Protein AF-A0A510DYM5-F1 (afdb_monomer_lite)

pLDDT: mean 86.98, std 10.26, range [44.62, 97.62]

Sequence (154 aa):
MEEFTKISIDLALSSKIKNYDKLISEGESKMKSCVFYDNDSCIKFKPNSKILAIWKNDTKISPHAMFCYLCPFYAFRDDGDRVSLTMYDLYLFYMELRARIEKETIKLEERLNDVTFSSSVFIRKRYNELLDILNDAQDKIDIIKTILSITKGM

Secondary structure (DSSP, 8-state):
-HHHHHHHHHHHHHTTSTTHHHHHHHHHHHHHH-TTB-SS-BSSB-TT-BS-GGG--SSS----HHHHHH-TTTTS---SPPBP-BHHHHHHHHHHHHHHHHHHHHHHHHHHHSTTTTT-HHHHHHHHHHHHHHHHHHHHHHHHHHHHHHHH--

Foldseek 3Di:
DLVVLLVVVLVLQVVPAPPSVVQLVVLVVLLVQAPQHPVAAGNQAAQPAAEPPSQHDNGGGNHHSNNSSLDPCSPPDCPVHHDRYHLVNSLVVLVVVLVVLVVVLVVLVVQCVPPVCVPPPVSVVVSVVSVVSNVSSVSSNVSSVSVVVVVVVD

Structure (mmCIF, N/CA/C/O backbone):
data_AF-A0A510DYM5-F1
#
_entry.id   AF-A0A510DYM5-F1
#
loop_
_atom_site.group_PDB
_atom_site.id
_atom_site.type_symbol
_atom_site.label_atom_id
_atom_site.label_alt_id
_atom_site.label_comp_id
_atom_site.label_asym_id
_atom_site.label_entity_id
_atom_site.label_seq_id
_atom_site.pdbx_PDB_ins_code
_atom_site.Cartn_x
_atom_site.Cartn_y
_atom_site.Cartn_z
_atom_site.occupancy
_atom_site.B_iso_or_equiv
_atom_site.auth_seq_id
_atom_site.auth_comp_id
_atom_site.auth_asym_id
_atom_site.auth_atom_id
_atom_site.pdbx_PDB_model_num
ATOM 1 N N . MET A 1 1 ? -14.609 3.627 25.489 1.00 51.88 1 MET A N 1
ATOM 2 C CA . MET A 1 1 ? -13.731 2.448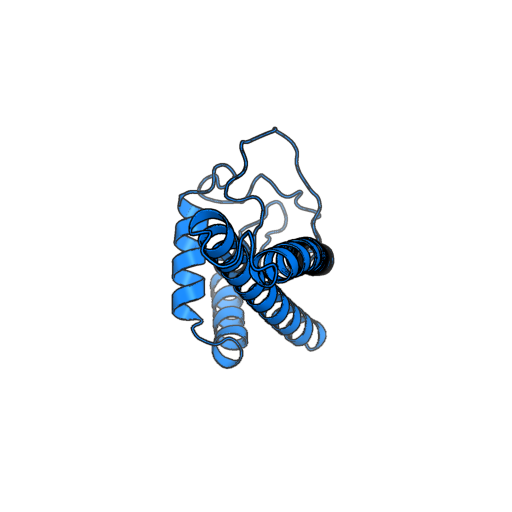 25.303 1.00 51.88 1 MET A CA 1
ATOM 3 C C . MET A 1 1 ? -13.011 2.537 23.961 1.00 51.88 1 MET A C 1
ATOM 5 O O . MET A 1 1 ? -11.792 2.487 23.965 1.00 51.88 1 MET A O 1
ATOM 9 N N . GLU A 1 2 ? -13.730 2.797 22.860 1.00 58.44 2 GLU A N 1
ATOM 10 C CA . GLU A 1 2 ? -13.155 2.991 21.512 1.00 58.44 2 GLU A CA 1
ATOM 11 C C . GLU A 1 2 ? -12.042 4.054 21.445 1.00 58.44 2 GLU A C 1
ATOM 13 O O . GLU A 1 2 ? -11.001 3.808 20.845 1.00 58.44 2 GLU A O 1
ATOM 18 N N . GLU A 1 3 ? -12.202 5.195 22.124 1.00 64.81 3 GLU A N 1
ATOM 19 C CA . GLU A 1 3 ? -11.195 6.270 22.137 1.00 64.81 3 GLU A CA 1
ATOM 20 C C . GLU A 1 3 ? -9.889 5.864 22.844 1.00 64.81 3 GLU A C 1
ATOM 22 O O . GLU A 1 3 ? -8.799 6.089 22.327 1.00 64.81 3 GLU A O 1
ATOM 27 N N . PHE A 1 4 ? -9.985 5.172 23.984 1.00 64.94 4 PHE A N 1
ATOM 28 C CA . PHE A 1 4 ? -8.818 4.655 24.707 1.00 64.94 4 PHE A CA 1
ATOM 29 C C . PHE A 1 4 ? -8.083 3.574 23.902 1.00 64.94 4 PHE A C 1
ATOM 31 O O . PHE A 1 4 ? -6.851 3.547 23.844 1.00 64.94 4 PHE A O 1
ATOM 38 N N . THR A 1 5 ? -8.841 2.696 23.243 1.00 64.94 5 THR A N 1
ATOM 39 C CA . THR A 1 5 ? -8.295 1.670 22.355 1.00 64.94 5 THR A CA 1
ATOM 40 C C . THR A 1 5 ? -7.564 2.304 21.173 1.00 64.94 5 THR A C 1
ATOM 42 O O . THR A 1 5 ? -6.425 1.921 20.914 1.00 64.94 5 THR A O 1
ATOM 45 N N . LYS A 1 6 ? -8.157 3.320 20.527 1.00 69.69 6 LYS A N 1
ATOM 46 C CA . LYS A 1 6 ? -7.530 4.104 19.450 1.00 69.69 6 LYS A CA 1
ATOM 47 C C . LYS A 1 6 ? -6.198 4.720 19.890 1.00 69.69 6 LYS A C 1
ATOM 49 O O . LYS A 1 6 ? -5.173 4.457 19.269 1.00 69.69 6 LYS A O 1
ATOM 54 N N . ILE A 1 7 ? -6.192 5.422 21.023 1.00 75.69 7 ILE A N 1
ATOM 55 C CA . ILE A 1 7 ? -4.984 6.040 21.597 1.00 75.69 7 ILE A CA 1
ATOM 56 C C . ILE A 1 7 ? -3.887 5.000 21.869 1.00 75.69 7 ILE A C 1
ATOM 58 O O . ILE A 1 7 ? -2.716 5.233 21.576 1.00 75.69 7 ILE A O 1
ATOM 62 N N . SER A 1 8 ? -4.248 3.831 22.401 1.00 72.88 8 SER A N 1
ATOM 63 C CA . SER A 1 8 ? -3.280 2.767 22.708 1.00 72.88 8 SER A CA 1
ATOM 64 C C . SER A 1 8 ? -2.573 2.244 21.451 1.00 72.88 8 SER A C 1
ATOM 66 O O . SER A 1 8 ? -1.388 1.916 21.486 1.00 72.88 8 SER A O 1
ATOM 68 N N . ILE A 1 9 ? -3.285 2.197 20.324 1.00 73.31 9 ILE A N 1
ATOM 69 C CA . ILE A 1 9 ? -2.741 1.782 19.025 1.00 73.31 9 ILE A CA 1
ATOM 70 C C . ILE A 1 9 ? -1.844 2.862 18.462 1.00 73.31 9 ILE A C 1
ATOM 72 O O . ILE A 1 9 ? -0.743 2.552 18.018 1.00 73.31 9 ILE A O 1
ATOM 76 N N . ASP A 1 10 ? -2.298 4.112 18.509 1.00 82.00 10 ASP A N 1
ATOM 77 C CA . ASP A 1 10 ? -1.505 5.247 18.060 1.00 82.00 10 ASP A CA 1
ATOM 78 C C . ASP A 1 10 ? -0.170 5.298 18.808 1.00 82.00 10 ASP A C 1
ATOM 80 O O . ASP A 1 10 ? 0.878 5.439 18.184 1.00 82.00 10 ASP A O 1
ATOM 84 N N . LEU A 1 11 ? -0.164 5.052 20.119 1.00 82.69 11 LEU A N 1
ATOM 85 C CA . LEU A 1 11 ? 1.062 4.936 20.917 1.00 82.69 11 LEU A CA 1
ATOM 86 C C . LEU A 1 11 ? 1.932 3.733 20.505 1.00 82.69 11 LEU A C 1
ATOM 88 O O . LEU A 1 11 ? 3.149 3.861 20.327 1.00 82.69 11 LEU A O 1
ATOM 92 N N . ALA A 1 12 ? 1.326 2.557 20.326 1.00 83.31 12 ALA A N 1
ATOM 93 C CA . ALA A 1 12 ? 2.053 1.344 19.954 1.00 83.31 12 ALA A CA 1
ATOM 94 C C . ALA A 1 12 ? 2.662 1.419 18.542 1.00 83.31 12 ALA A C 1
ATOM 96 O O . ALA A 1 12 ? 3.745 0.879 18.308 1.00 83.31 12 ALA A O 1
ATOM 97 N N . LEU A 1 13 ? 1.978 2.078 17.605 1.00 85.62 13 LEU A N 1
ATOM 98 C CA . LEU A 1 13 ? 2.409 2.226 16.218 1.00 85.62 13 LEU A CA 1
ATOM 99 C C . LEU A 1 13 ? 3.362 3.408 16.020 1.00 85.62 13 LEU A C 1
ATOM 101 O O . LEU A 1 13 ? 4.383 3.236 15.356 1.00 85.62 13 LEU A O 1
ATOM 105 N N . SER A 1 14 ? 3.080 4.575 16.608 1.00 88.06 14 SER A N 1
ATOM 106 C CA . SER A 1 14 ? 3.907 5.787 16.446 1.00 88.06 14 SER A CA 1
ATOM 107 C C . SER A 1 14 ? 5.349 5.592 16.907 1.00 88.06 14 SER A C 1
ATOM 109 O O . SER A 1 14 ? 6.274 6.121 16.298 1.00 88.06 14 SER A O 1
ATOM 111 N N . SER A 1 15 ? 5.562 4.762 17.930 1.00 87.50 15 SER A N 1
ATOM 112 C CA . SER A 1 15 ? 6.900 4.424 18.427 1.00 87.50 15 SER A CA 1
ATOM 113 C C . SER A 1 15 ? 7.707 3.505 17.499 1.00 87.50 15 SER A C 1
ATOM 115 O O . SER A 1 15 ? 8.923 3.402 17.658 1.00 87.50 15 SER A O 1
ATOM 117 N N . LYS A 1 16 ? 7.064 2.831 16.535 1.00 88.56 16 LYS A N 1
ATOM 118 C CA . LYS A 1 16 ? 7.704 1.830 15.658 1.00 88.56 16 LYS A CA 1
ATOM 119 C C . LYS A 1 16 ? 7.665 2.181 14.174 1.00 88.56 16 LYS A C 1
ATOM 121 O O . LYS A 1 16 ? 8.453 1.634 13.406 1.00 88.56 16 LYS A O 1
ATOM 126 N N . ILE A 1 17 ? 6.768 3.072 13.761 1.00 90.00 17 ILE A N 1
ATOM 127 C CA . ILE A 1 17 ? 6.576 3.460 12.364 1.00 90.00 17 ILE A CA 1
ATOM 128 C C . ILE A 1 17 ? 7.154 4.857 12.140 1.00 90.00 17 ILE A C 1
ATOM 130 O O . ILE A 1 17 ? 6.745 5.833 12.765 1.00 90.00 17 ILE A O 1
ATOM 134 N N . LYS A 1 18 ? 8.096 4.963 11.200 1.00 90.12 18 LYS A N 1
ATOM 135 C CA . LYS A 1 18 ? 8.669 6.253 10.798 1.00 90.12 18 LYS A CA 1
ATOM 136 C C . LYS A 1 18 ? 7.611 7.125 10.124 1.00 90.12 18 LYS A C 1
ATOM 138 O O . LYS A 1 18 ? 6.789 6.626 9.364 1.00 90.12 18 LYS A O 1
ATOM 143 N N . ASN A 1 19 ? 7.690 8.437 10.353 1.00 92.06 19 ASN A N 1
ATOM 144 C CA . ASN A 1 19 ? 6.778 9.432 9.779 1.00 92.06 19 ASN A CA 1
ATOM 145 C C . ASN A 1 19 ? 5.292 9.167 10.091 1.00 92.06 19 ASN A C 1
ATOM 147 O O . ASN A 1 19 ? 4.436 9.518 9.283 1.00 92.06 19 ASN A O 1
ATOM 151 N N . TYR A 1 20 ? 4.986 8.559 11.244 1.00 92.69 20 TYR A N 1
ATOM 152 C CA . TYR A 1 20 ? 3.636 8.126 11.622 1.00 92.69 20 TYR A CA 1
ATOM 153 C C . TYR A 1 20 ? 2.551 9.180 11.366 1.00 92.69 20 TYR A C 1
ATOM 155 O O . TYR A 1 20 ? 1.583 8.896 10.665 1.00 92.69 20 TYR A O 1
ATOM 163 N N . ASP A 1 21 ? 2.752 10.410 11.843 1.00 93.12 21 ASP A N 1
ATOM 164 C CA . ASP A 1 21 ? 1.764 11.490 11.725 1.00 93.12 21 ASP A CA 1
ATOM 165 C C . ASP A 1 21 ? 1.431 11.827 10.267 1.00 93.12 21 ASP A C 1
ATOM 167 O O . ASP A 1 21 ? 0.274 12.071 9.919 1.00 93.12 21 ASP A O 1
ATOM 171 N N . LYS A 1 22 ? 2.435 11.771 9.382 1.00 95.19 22 LYS A N 1
ATOM 172 C CA . LYS A 1 22 ? 2.237 11.962 7.942 1.00 95.19 22 LYS A CA 1
ATOM 173 C C . LYS A 1 22 ? 1.362 10.846 7.367 1.00 95.19 22 LYS A C 1
ATOM 175 O O . LYS A 1 22 ? 0.415 11.129 6.641 1.00 95.19 22 LYS A O 1
ATOM 180 N N . LEU A 1 23 ? 1.641 9.591 7.725 1.00 95.12 23 LEU A N 1
ATOM 181 C CA . LEU A 1 23 ? 0.879 8.430 7.250 1.00 95.12 23 LEU A CA 1
ATOM 182 C C . LEU A 1 23 ? -0.570 8.460 7.750 1.00 95.12 23 LEU A C 1
ATOM 184 O O . LEU A 1 23 ? -1.487 8.112 7.007 1.00 95.12 23 LEU A O 1
ATOM 188 N N . ILE A 1 24 ? -0.784 8.906 8.990 1.00 94.62 24 ILE A N 1
ATOM 189 C CA . ILE A 1 24 ? -2.122 9.117 9.546 1.00 94.62 24 ILE A CA 1
ATOM 190 C C . ILE A 1 24 ? -2.856 10.216 8.785 1.00 94.62 24 ILE A C 1
ATOM 192 O O . ILE A 1 24 ? -3.975 9.978 8.338 1.00 94.62 24 ILE A O 1
ATOM 196 N N . SER A 1 25 ? -2.222 11.365 8.546 1.00 95.56 25 SER A N 1
ATOM 197 C CA . SER A 1 25 ? -2.828 12.458 7.776 1.00 95.56 25 SER A CA 1
ATOM 198 C C . SER A 1 25 ? -3.228 12.023 6.358 1.00 95.56 25 SER A C 1
ATOM 200 O O . SER A 1 25 ? -4.342 12.297 5.899 1.00 95.56 25 SER A O 1
ATOM 202 N N . GLU A 1 26 ? -2.368 11.264 5.677 1.00 94.88 26 GLU A N 1
ATOM 203 C CA . GLU A 1 26 ? -2.679 10.680 4.369 1.00 94.88 26 GLU A CA 1
ATOM 204 C C . GLU A 1 26 ? -3.824 9.661 4.447 1.00 94.88 26 GLU A C 1
ATOM 206 O O . GLU A 1 26 ? -4.712 9.647 3.592 1.00 94.88 26 GLU A O 1
ATOM 211 N N . GLY A 1 27 ? -3.834 8.822 5.482 1.00 94.62 27 GLY A N 1
ATOM 212 C CA . GLY A 1 27 ? -4.898 7.859 5.746 1.00 94.62 27 GLY A CA 1
ATOM 213 C C . GLY A 1 27 ? -6.257 8.515 5.988 1.00 94.62 27 GLY A C 1
ATOM 214 O O . GLY A 1 27 ? -7.262 8.066 5.438 1.00 94.62 27 GLY A O 1
ATOM 215 N N . GLU A 1 28 ? -6.298 9.608 6.747 1.00 93.62 28 GLU A N 1
ATOM 216 C CA . GLU A 1 28 ? -7.507 10.408 6.961 1.00 93.62 28 GLU A CA 1
ATOM 217 C C . GLU A 1 28 ? -7.993 11.065 5.669 1.00 93.62 28 GLU A C 1
ATOM 219 O O . GLU A 1 28 ? -9.193 11.066 5.388 1.00 93.62 28 GLU A O 1
ATOM 224 N N . SER A 1 29 ? -7.075 11.601 4.861 1.00 94.19 29 SER A N 1
ATOM 225 C CA . SER A 1 29 ? -7.401 12.167 3.550 1.00 94.19 29 SER A CA 1
ATOM 226 C C . SER A 1 29 ? -8.010 11.111 2.619 1.00 94.19 29 SER A C 1
ATOM 228 O O . SER A 1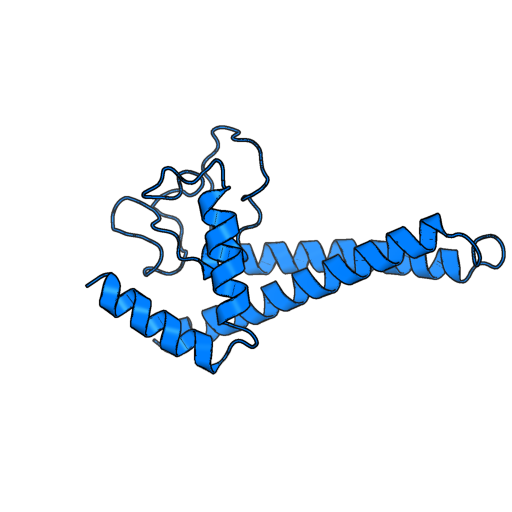 29 ? -9.061 11.338 2.009 1.00 94.19 29 SER A O 1
ATOM 230 N N . LYS A 1 30 ? -7.416 9.910 2.580 1.00 93.75 30 LYS A N 1
ATOM 231 C CA . LYS A 1 30 ? -7.956 8.759 1.841 1.00 93.75 30 LYS A CA 1
ATOM 232 C C . LYS A 1 30 ? -9.324 8.339 2.355 1.00 93.75 30 LYS A C 1
ATOM 234 O O . LYS A 1 30 ? -10.211 8.091 1.553 1.00 93.75 30 LYS A O 1
ATOM 239 N N . MET A 1 31 ? -9.519 8.290 3.670 1.00 92.12 31 MET A N 1
ATOM 240 C CA . MET A 1 31 ? -10.806 7.934 4.269 1.00 92.12 31 MET A CA 1
ATOM 241 C C . MET A 1 31 ? -11.909 8.907 3.845 1.00 92.12 31 MET A C 1
ATOM 243 O O . MET A 1 31 ? -12.950 8.473 3.365 1.00 92.12 31 MET A O 1
ATOM 247 N N . LYS A 1 32 ? -11.652 10.218 3.945 1.00 91.06 32 LYS A N 1
ATOM 248 C CA . LYS A 1 32 ? -12.610 11.278 3.583 1.00 91.06 32 LYS A CA 1
ATOM 249 C C . LYS A 1 32 ? -12.970 11.301 2.095 1.00 91.06 32 LYS A C 1
ATOM 251 O O . LYS A 1 32 ? -14.032 11.797 1.742 1.00 91.06 32 LYS A O 1
ATOM 256 N N . SER A 1 33 ? -12.085 10.807 1.231 1.00 90.56 33 SER A N 1
ATOM 257 C CA . SER A 1 33 ? -12.296 10.753 -0.223 1.00 90.56 33 SER A CA 1
ATOM 258 C C . SER A 1 33 ? -12.732 9.374 -0.734 1.00 90.56 33 SER A C 1
ATOM 260 O O . SER A 1 33 ? -13.021 9.226 -1.921 1.00 90.56 33 SER A O 1
ATOM 262 N N . CYS A 1 34 ? -12.789 8.365 0.137 1.00 91.06 34 CYS A N 1
ATOM 263 C CA . CYS A 1 34 ? -13.124 6.997 -0.230 1.00 91.06 34 CYS A CA 1
ATOM 264 C C . CYS A 1 34 ? -14.628 6.852 -0.475 1.00 91.06 34 CYS A C 1
ATOM 266 O O . CYS A 1 34 ? -15.437 7.108 0.414 1.00 91.06 34 CYS A O 1
ATOM 268 N N . VAL A 1 35 ? -15.001 6.335 -1.647 1.00 90.56 35 VAL A N 1
ATOM 269 C CA . VAL A 1 35 ? -16.408 6.071 -2.006 1.00 90.56 35 VAL A CA 1
ATOM 270 C C . VAL A 1 35 ? -17.077 5.026 -1.107 1.00 90.56 35 VAL A C 1
ATOM 272 O O . VAL A 1 35 ? -18.296 4.987 -1.004 1.00 90.56 35 VAL A O 1
ATOM 275 N N . PHE A 1 36 ? -16.281 4.191 -0.437 1.00 91.25 36 PHE A N 1
ATOM 276 C CA . PHE A 1 36 ? -16.758 3.149 0.469 1.00 91.25 36 PHE A CA 1
ATOM 277 C C . PHE A 1 36 ? -16.852 3.601 1.931 1.00 91.25 36 PHE A C 1
ATOM 279 O O . PHE A 1 36 ? -17.061 2.754 2.803 1.00 91.25 36 PHE A O 1
ATOM 286 N N . TYR A 1 37 ? -16.617 4.879 2.229 1.00 91.00 37 TYR A N 1
ATOM 287 C CA . TYR A 1 37 ? -16.735 5.422 3.578 1.00 91.00 37 TYR A CA 1
ATOM 288 C C . TYR A 1 37 ? -18.015 6.254 3.695 1.00 91.00 37 TYR A C 1
ATOM 290 O O . TYR A 1 37 ? -18.168 7.261 3.008 1.00 91.00 37 TYR A O 1
ATOM 298 N N . ASP A 1 38 ? -18.936 5.844 4.568 1.00 88.50 38 ASP A N 1
ATOM 299 C CA . ASP A 1 38 ? -20.262 6.468 4.720 1.00 88.50 38 ASP A CA 1
ATOM 300 C C . ASP A 1 38 ? -20.327 7.523 5.843 1.00 88.50 38 ASP A C 1
ATOM 302 O O . ASP A 1 38 ? -21.401 7.846 6.345 1.00 88.50 38 ASP A O 1
ATOM 306 N N . ASN A 1 39 ? -19.174 8.094 6.210 1.00 85.38 39 ASN A N 1
ATOM 307 C CA . ASN A 1 39 ? -18.947 8.982 7.362 1.00 85.38 39 ASN A CA 1
ATOM 308 C C . ASN A 1 39 ? -18.998 8.321 8.747 1.00 85.38 39 ASN A C 1
ATOM 310 O O . ASN A 1 39 ? -18.691 8.998 9.728 1.00 85.38 39 ASN A O 1
ATOM 314 N N . ASP A 1 40 ? -19.302 7.028 8.832 1.00 86.06 40 ASP A N 1
ATOM 315 C CA . ASP A 1 40 ? -19.300 6.258 10.084 1.00 86.06 40 ASP A CA 1
ATOM 316 C C . ASP A 1 40 ? -18.432 4.994 9.961 1.00 86.06 40 ASP A C 1
ATOM 318 O O . ASP A 1 40 ? -17.658 4.638 10.851 1.00 86.06 40 ASP A O 1
ATOM 322 N N . SER A 1 41 ? -18.521 4.311 8.824 1.00 89.06 41 SER A N 1
ATOM 323 C CA . SER A 1 41 ? -17.978 2.978 8.622 1.00 89.06 41 SER A CA 1
ATOM 324 C C . SER A 1 41 ? -17.501 2.735 7.191 1.00 89.06 41 SER A C 1
ATOM 326 O O . SER A 1 41 ? -17.818 3.467 6.253 1.00 89.06 41 SER A O 1
ATOM 328 N N . CYS A 1 42 ? -16.704 1.680 7.011 1.00 89.50 42 CYS A N 1
ATOM 329 C CA . CYS A 1 42 ? -16.324 1.201 5.688 1.00 89.50 42 CYS A CA 1
ATOM 330 C C . CYS A 1 42 ? -17.277 0.099 5.211 1.00 89.50 42 CYS A C 1
ATOM 332 O O . CYS A 1 42 ? -17.323 -0.983 5.800 1.00 89.50 42 CYS A O 1
ATOM 334 N N . ILE A 1 43 ? -17.972 0.338 4.096 1.00 90.31 43 ILE A N 1
ATOM 335 C CA . ILE A 1 43 ? -18.946 -0.608 3.525 1.00 90.31 43 ILE A CA 1
ATOM 336 C C . ILE A 1 43 ? -18.317 -1.656 2.594 1.00 90.31 43 ILE A C 1
ATOM 338 O O . ILE A 1 43 ? -18.970 -2.648 2.267 1.00 90.31 43 ILE A O 1
ATOM 342 N N . LYS A 1 44 ? -17.049 -1.473 2.185 1.00 90.69 44 LYS A N 1
ATOM 343 C CA . LYS A 1 44 ? -16.341 -2.406 1.285 1.00 90.69 44 LYS A CA 1
ATOM 344 C C . LYS A 1 44 ? -16.063 -3.753 1.943 1.00 90.69 44 LYS A C 1
ATOM 346 O O . LYS A 1 44 ? -16.011 -4.779 1.269 1.00 90.69 44 LYS A O 1
ATOM 351 N N . PHE A 1 45 ? -15.871 -3.764 3.257 1.00 88.12 45 PHE A N 1
ATOM 352 C CA . PHE A 1 45 ? -15.467 -4.954 3.994 1.00 88.12 45 PHE A CA 1
ATOM 353 C C . PHE A 1 45 ? -16.654 -5.595 4.709 1.00 88.12 45 PHE A C 1
ATOM 355 O O . PHE A 1 45 ? -17.486 -4.921 5.315 1.00 88.12 45 PHE A O 1
ATOM 362 N N . LYS A 1 46 ? -16.726 -6.927 4.678 1.00 87.44 46 LYS A N 1
ATOM 363 C CA . LYS A 1 46 ? -17.711 -7.666 5.476 1.00 87.44 46 LYS A CA 1
ATOM 364 C C . LYS A 1 46 ? -17.384 -7.515 6.974 1.00 87.44 46 LYS A C 1
ATOM 366 O O . LYS A 1 46 ? -16.201 -7.568 7.318 1.00 87.44 46 LYS A O 1
ATOM 371 N N . PRO A 1 47 ? -18.379 -7.428 7.878 1.00 81.88 47 PRO A N 1
ATOM 372 C CA . PRO A 1 47 ? -18.139 -7.306 9.326 1.00 81.88 47 PRO A CA 1
ATOM 373 C C . PRO A 1 47 ? -17.317 -8.456 9.930 1.00 81.88 47 PRO A C 1
ATOM 375 O O . PRO A 1 47 ? -16.598 -8.279 10.908 1.00 81.88 47 PRO A O 1
ATOM 378 N N . ASN A 1 48 ? -17.381 -9.644 9.320 1.00 82.69 48 ASN A N 1
ATOM 379 C CA . ASN A 1 48 ? -16.608 -10.818 9.730 1.00 82.69 48 ASN A CA 1
ATOM 380 C C . ASN A 1 48 ? -15.153 -10.827 9.219 1.00 82.69 48 ASN A C 1
ATOM 382 O O . ASN A 1 48 ? -14.446 -11.815 9.434 1.00 82.69 48 ASN A O 1
ATOM 386 N N . SER A 1 49 ? -14.697 -9.757 8.558 1.00 83.62 49 SER A N 1
ATOM 387 C CA . SER A 1 49 ? -13.297 -9.589 8.160 1.00 83.62 49 SER A CA 1
ATOM 388 C C . SER A 1 49 ? -12.385 -9.710 9.382 1.00 83.62 49 SER A C 1
ATOM 390 O O . SER A 1 49 ? -12.611 -9.082 10.420 1.00 83.62 49 SER A O 1
ATOM 392 N N . LYS A 1 50 ? -11.329 -10.521 9.268 1.00 78.62 50 LYS A N 1
ATOM 393 C CA . LYS A 1 50 ? -10.339 -10.726 10.339 1.00 78.62 50 LYS A CA 1
ATOM 394 C C . LYS A 1 50 ? -9.220 -9.689 10.237 1.00 78.62 50 LYS A C 1
ATOM 396 O O . LYS A 1 50 ? -8.034 -10.024 10.212 1.00 78.62 50 LYS A O 1
ATOM 401 N N . ILE A 1 51 ? -9.615 -8.426 10.128 1.00 79.12 51 ILE A N 1
ATOM 402 C CA . ILE A 1 51 ? -8.724 -7.293 10.374 1.00 79.12 51 ILE A CA 1
ATOM 403 C C . ILE A 1 51 ? -8.557 -7.101 11.887 1.00 79.12 51 ILE A C 1
ATOM 405 O O . ILE A 1 51 ? -9.171 -7.819 12.685 1.00 79.12 51 ILE A O 1
ATOM 409 N N . LEU A 1 52 ? -7.721 -6.147 12.295 1.00 72.50 52 LEU A N 1
ATOM 410 C CA . LEU A 1 52 ? -7.520 -5.869 13.714 1.00 72.50 52 LEU A CA 1
ATOM 411 C C . LEU A 1 52 ? -8.851 -5.524 14.392 1.00 72.50 52 LEU A C 1
ATOM 413 O O . LEU A 1 52 ? -9.619 -4.712 13.880 1.00 72.50 52 LEU A O 1
ATOM 417 N N . ALA A 1 53 ? -9.113 -6.133 15.554 1.00 59.81 53 ALA A N 1
ATOM 418 C CA . ALA A 1 53 ? -10.389 -6.003 16.270 1.00 59.81 53 ALA A CA 1
ATOM 419 C C . ALA A 1 53 ? -10.741 -4.558 16.654 1.00 59.81 53 ALA A C 1
ATOM 421 O O . ALA A 1 53 ? -11.894 -4.209 16.826 1.00 59.81 53 ALA A O 1
ATOM 422 N N . ILE A 1 54 ? -9.716 -3.731 16.733 1.00 64.75 54 ILE A N 1
ATOM 423 C CA . ILE A 1 54 ? -9.721 -2.299 17.001 1.00 64.75 54 ILE A CA 1
ATOM 424 C C . ILE A 1 54 ? -10.186 -1.429 15.823 1.00 64.75 54 ILE A C 1
ATOM 426 O O . ILE A 1 54 ? -10.431 -0.243 16.000 1.00 64.75 54 ILE A O 1
ATOM 430 N N . TRP A 1 55 ? -10.266 -1.992 14.616 1.00 75.50 55 TRP A N 1
ATOM 431 C CA . TRP A 1 55 ? -10.743 -1.319 13.400 1.00 75.50 55 TRP A CA 1
ATOM 432 C C . TRP A 1 55 ? -12.153 -1.779 13.020 1.00 75.50 55 TRP A C 1
ATOM 434 O O . TRP A 1 55 ? -12.606 -1.618 11.886 1.00 75.50 55 TRP A O 1
ATOM 444 N N . LYS A 1 56 ? -12.842 -2.416 13.965 1.00 74.06 56 LYS A N 1
ATOM 445 C CA . LYS A 1 56 ? -14.208 -2.896 13.826 1.00 74.06 56 LYS A CA 1
ATOM 446 C C . LYS A 1 56 ? -14.956 -2.683 15.136 1.00 74.06 56 LYS A C 1
ATOM 448 O O . LYS A 1 56 ? -14.365 -2.737 16.208 1.00 74.06 56 LYS A O 1
ATOM 453 N N . ASN A 1 57 ? -16.256 -2.483 15.031 1.00 70.56 57 ASN A N 1
ATOM 454 C CA . ASN A 1 57 ? -17.187 -2.740 16.118 1.00 70.56 57 ASN A CA 1
ATOM 455 C C . ASN A 1 57 ? -17.967 -4.028 15.786 1.00 70.56 57 ASN A C 1
ATOM 457 O O . ASN A 1 57 ? -17.738 -4.647 14.743 1.00 70.56 57 ASN A O 1
ATOM 461 N N . ASP A 1 58 ? -18.869 -4.464 16.664 1.00 68.62 58 ASP A N 1
ATOM 462 C CA . ASP A 1 58 ? -19.538 -5.771 16.542 1.00 68.62 58 ASP A CA 1
ATOM 463 C C . ASP A 1 58 ? -20.326 -5.964 15.233 1.00 68.62 58 ASP A C 1
ATOM 465 O O . ASP A 1 58 ? -20.632 -7.094 14.850 1.00 68.62 58 ASP A O 1
ATOM 469 N N . THR A 1 59 ? -20.650 -4.879 14.523 1.00 74.12 59 THR A N 1
ATOM 470 C CA . THR A 1 59 ? -21.520 -4.918 13.336 1.00 74.12 59 THR A CA 1
ATOM 471 C C . THR A 1 59 ? -20.933 -4.243 12.099 1.00 74.12 59 THR A C 1
ATOM 473 O O . THR A 1 59 ? -21.393 -4.512 10.988 1.00 74.12 59 THR A O 1
ATOM 476 N N . LYS A 1 60 ? -19.912 -3.398 12.256 1.00 82.44 60 LYS A N 1
ATOM 477 C CA . LYS A 1 60 ? -19.346 -2.557 11.201 1.00 82.44 60 LYS A CA 1
ATOM 478 C C . LYS A 1 60 ? -17.829 -2.455 11.315 1.00 82.44 60 LYS A C 1
ATOM 480 O O . LYS A 1 60 ? -17.224 -2.665 12.362 1.00 82.44 60 LYS A O 1
ATOM 485 N N . ILE A 1 61 ? -17.206 -2.073 10.210 1.00 82.94 61 ILE A N 1
ATOM 486 C CA . ILE A 1 61 ? -15.784 -1.746 10.156 1.00 82.94 61 ILE A CA 1
ATOM 487 C C . ILE A 1 61 ? -15.666 -0.244 10.397 1.00 82.94 61 ILE A C 1
ATOM 489 O O . ILE A 1 61 ? -16.120 0.528 9.559 1.00 82.94 61 ILE A O 1
ATOM 493 N N . SER A 1 62 ? -15.092 0.158 11.531 1.00 84.81 62 SER A N 1
ATOM 494 C CA . SER A 1 62 ? -14.762 1.555 11.838 1.00 84.81 62 SER A CA 1
ATOM 495 C C . SER A 1 62 ? -13.277 1.744 11.524 1.00 84.81 62 SER A C 1
ATOM 497 O O . SER A 1 62 ? -12.417 1.360 12.325 1.00 84.81 62 SER A O 1
ATOM 499 N N . PRO A 1 63 ? -12.938 2.181 10.297 1.00 83.00 63 PRO A N 1
ATOM 500 C CA . PRO A 1 63 ? -11.575 2.085 9.820 1.00 83.00 63 PRO A CA 1
ATOM 501 C C . PRO A 1 63 ? -10.686 3.117 10.516 1.00 83.00 63 PRO A C 1
ATOM 503 O O . PRO A 1 63 ? -10.969 4.311 10.550 1.00 83.00 63 PRO A O 1
ATOM 506 N N . HIS A 1 64 ? -9.546 2.662 11.022 1.00 87.69 64 HIS A N 1
ATOM 507 C CA . HIS A 1 64 ? -8.495 3.566 11.472 1.00 87.69 64 HIS A CA 1
ATOM 508 C C . HIS A 1 64 ? -7.800 4.232 10.282 1.00 87.69 64 HIS A C 1
ATOM 510 O O . HIS A 1 64 ? -7.641 3.613 9.229 1.00 87.69 64 HIS A O 1
ATOM 516 N N . ALA A 1 65 ? -7.283 5.450 10.460 1.00 90.62 65 ALA A N 1
ATOM 517 C CA . ALA A 1 65 ? -6.560 6.164 9.406 1.00 90.62 65 ALA A CA 1
ATOM 518 C C . ALA A 1 65 ? -5.391 5.339 8.838 1.00 90.62 65 ALA A C 1
ATOM 520 O O . ALA A 1 65 ? -5.245 5.228 7.624 1.00 90.62 65 ALA A O 1
ATOM 521 N N . MET A 1 66 ? -4.626 4.657 9.699 1.00 91.38 66 MET A N 1
ATOM 522 C CA . MET A 1 66 ? -3.572 3.729 9.258 1.00 91.38 66 MET A CA 1
ATOM 523 C C . MET A 1 66 ? -4.112 2.604 8.358 1.00 91.38 66 MET A C 1
ATOM 525 O O . MET A 1 66 ? -3.479 2.243 7.371 1.00 91.38 66 MET A O 1
ATOM 529 N N . PHE A 1 67 ? -5.299 2.065 8.645 1.00 90.19 67 PHE A N 1
ATOM 530 C CA . PHE A 1 67 ? -5.915 1.061 7.777 1.00 90.19 67 PHE A CA 1
ATOM 531 C C . PHE A 1 67 ? -6.297 1.655 6.418 1.00 90.19 67 PHE A C 1
ATOM 533 O O . PHE A 1 67 ? -6.001 1.059 5.386 1.00 90.19 67 PHE A O 1
ATOM 540 N N . CYS A 1 68 ? -6.872 2.859 6.396 1.00 91.88 68 CYS A N 1
ATOM 541 C CA . CYS A 1 68 ? -7.179 3.584 5.160 1.00 91.88 68 CYS A CA 1
ATOM 542 C C . CYS A 1 68 ? -5.921 3.915 4.344 1.00 91.88 68 CYS A C 1
ATOM 544 O O . CYS A 1 68 ? -5.942 3.817 3.117 1.00 91.88 68 CYS A O 1
ATOM 546 N N . TYR A 1 69 ? -4.805 4.240 5.004 1.00 93.94 69 TYR A N 1
ATOM 547 C CA . TYR A 1 69 ? -3.513 4.435 4.349 1.00 93.94 69 TYR A CA 1
ATOM 548 C C . TYR A 1 69 ? -3.058 3.167 3.611 1.00 93.94 69 TYR A C 1
ATOM 550 O O . TYR A 1 69 ? -2.588 3.262 2.470 1.00 93.94 69 TYR A O 1
ATOM 558 N N . LEU A 1 70 ? -3.231 1.999 4.237 1.00 93.31 70 LEU A N 1
ATOM 559 C CA . LEU A 1 70 ? -2.878 0.681 3.698 1.00 93.31 70 LEU A CA 1
ATOM 560 C C . LEU A 1 70 ? -3.934 0.084 2.753 1.00 93.31 70 LEU A C 1
ATOM 562 O O . LEU A 1 70 ? -3.685 -0.949 2.145 1.00 93.31 70 LEU A O 1
ATOM 566 N N . CYS A 1 71 ? -5.126 0.666 2.651 1.00 91.38 71 CYS A N 1
ATOM 567 C CA . CYS A 1 71 ? -6.222 0.067 1.900 1.00 91.38 71 CYS A CA 1
ATOM 568 C C . CYS A 1 71 ? -5.984 0.187 0.381 1.00 91.38 71 CYS A C 1
ATOM 570 O O . CYS A 1 71 ? -5.851 1.307 -0.122 1.00 91.38 71 CYS A O 1
ATOM 572 N N . PRO A 1 72 ? -6.003 -0.922 -0.387 1.00 89.25 72 PRO A N 1
ATOM 573 C CA . PRO A 1 72 ? -5.808 -0.875 -1.835 1.00 89.25 72 PRO A CA 1
ATOM 574 C C . PRO A 1 72 ? -7.076 -0.464 -2.595 1.00 89.25 72 PRO A C 1
ATOM 576 O O . PRO A 1 72 ? -7.005 -0.128 -3.772 1.00 89.25 72 PRO A O 1
ATOM 579 N N . PHE A 1 73 ? -8.237 -0.473 -1.935 1.00 87.06 73 PHE A N 1
ATOM 580 C CA . PHE A 1 73 ? -9.535 -0.265 -2.580 1.00 87.06 73 PHE A CA 1
ATOM 581 C C . PHE A 1 73 ? -9.991 1.198 -2.605 1.00 87.06 73 PHE A C 1
ATOM 583 O O . PHE A 1 73 ? -11.012 1.489 -3.214 1.00 87.06 73 PHE A O 1
ATOM 590 N N . TYR A 1 74 ? -9.276 2.133 -1.967 1.00 80.50 74 TYR A N 1
ATOM 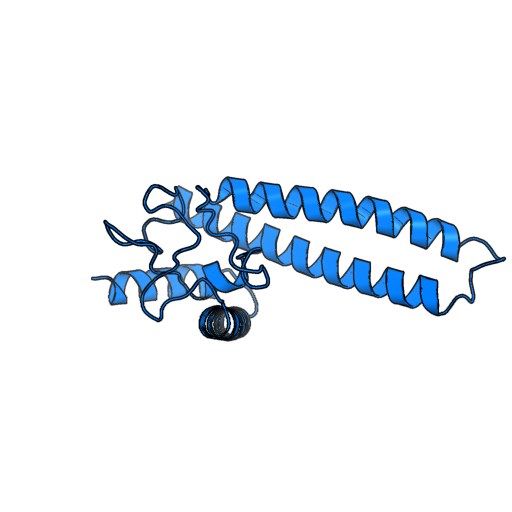591 C CA . TYR A 1 74 ? -9.780 3.506 -1.780 1.00 80.50 74 TYR A CA 1
ATOM 592 C C . TYR A 1 74 ? -10.093 4.242 -3.098 1.00 80.50 74 TYR A C 1
ATOM 594 O O . TYR A 1 74 ? -10.974 5.094 -3.130 1.00 80.50 74 TYR A O 1
ATOM 602 N N . ALA A 1 75 ? -9.374 3.909 -4.175 1.00 75.81 75 ALA A N 1
ATOM 603 C CA . ALA A 1 75 ? -9.521 4.520 -5.497 1.00 75.81 75 ALA A CA 1
ATOM 604 C C . ALA A 1 75 ? -10.434 3.720 -6.446 1.00 75.81 75 ALA A C 1
ATOM 606 O O . ALA A 1 75 ? -10.521 4.037 -7.634 1.00 75.81 75 ALA A O 1
ATOM 607 N N . PHE A 1 76 ? -11.065 2.646 -5.966 1.00 80.25 76 PHE A N 1
ATOM 608 C CA . PHE A 1 76 ? -11.890 1.785 -6.809 1.00 80.25 76 PHE A CA 1
ATOM 609 C C . PHE A 1 76 ? -13.290 2.383 -6.938 1.00 80.25 76 PHE A C 1
ATOM 611 O O . PHE A 1 76 ? -13.774 3.074 -6.044 1.00 80.25 76 PHE A O 1
ATOM 618 N N . ARG A 1 77 ? -13.949 2.111 -8.066 1.00 79.06 77 ARG A N 1
ATOM 619 C CA . ARG A 1 77 ? -15.378 2.407 -8.206 1.00 79.06 77 ARG A CA 1
ATOM 620 C C . ARG A 1 77 ? -16.166 1.439 -7.334 1.00 79.06 77 ARG A C 1
ATOM 622 O O . ARG A 1 77 ? -15.750 0.292 -7.183 1.00 79.06 77 ARG A O 1
ATOM 629 N N . ASP A 1 78 ? -17.289 1.904 -6.800 1.00 78.81 78 ASP A N 1
ATOM 630 C CA . ASP A 1 78 ? -18.199 1.017 -6.089 1.00 78.81 78 ASP A CA 1
ATOM 631 C C . ASP A 1 78 ? -18.806 0.009 -7.072 1.00 78.81 78 ASP A C 1
ATOM 633 O O . ASP A 1 78 ? -19.488 0.375 -8.031 1.00 78.81 78 ASP A O 1
ATOM 637 N N . ASP A 1 79 ? -18.462 -1.255 -6.860 1.00 79.06 79 ASP A N 1
ATOM 638 C CA . ASP A 1 79 ? -18.897 -2.427 -7.615 1.00 79.06 79 ASP A CA 1
ATOM 639 C C . ASP A 1 79 ? -20.049 -3.162 -6.904 1.00 79.06 79 ASP A C 1
ATOM 641 O O . ASP A 1 79 ? -20.571 -4.139 -7.436 1.00 79.06 79 ASP A O 1
ATOM 645 N N . GLY A 1 80 ? -20.457 -2.706 -5.712 1.00 79.19 80 GLY A N 1
ATOM 646 C CA . GLY A 1 80 ? -21.429 -3.378 -4.850 1.00 79.19 80 GLY A CA 1
ATOM 647 C C . GLY A 1 80 ? -20.877 -4.611 -4.123 1.00 79.19 80 GLY A C 1
ATOM 648 O O . GLY A 1 80 ? -21.561 -5.173 -3.260 1.00 79.19 80 GLY A O 1
ATOM 649 N N . ASP A 1 81 ? -19.638 -5.021 -4.409 1.00 84.50 81 ASP A N 1
ATOM 650 C CA . ASP A 1 81 ? -19.049 -6.240 -3.871 1.00 84.50 81 ASP A CA 1
ATOM 651 C C . ASP A 1 81 ? -18.393 -5.990 -2.518 1.00 84.50 81 ASP A C 1
ATOM 653 O O . ASP A 1 81 ? -17.476 -5.177 -2.370 1.00 84.50 81 ASP A O 1
ATOM 657 N N . ARG A 1 82 ? -18.797 -6.778 -1.519 1.00 86.25 82 ARG A N 1
ATOM 658 C CA . ARG A 1 82 ? -18.154 -6.780 -0.202 1.00 86.25 82 ARG A CA 1
ATOM 659 C C . ARG A 1 82 ? -17.089 -7.859 -0.110 1.00 86.25 82 ARG A C 1
ATOM 661 O O . ARG A 1 82 ? -17.372 -9.041 -0.321 1.00 86.25 82 ARG A O 1
ATOM 668 N N . VAL A 1 83 ? -15.893 -7.480 0.320 1.00 87.19 83 VAL A N 1
ATOM 669 C CA . VAL A 1 83 ? -14.755 -8.395 0.469 1.00 87.19 83 VAL A CA 1
ATOM 670 C C . VAL A 1 83 ? -14.555 -8.795 1.930 1.00 87.19 83 VAL A C 1
ATOM 672 O O . VAL A 1 83 ? -14.790 -8.012 2.848 1.00 87.19 83 VAL A O 1
ATOM 675 N N . SER A 1 84 ? -14.141 -10.040 2.158 1.00 86.38 84 SER A N 1
ATOM 676 C CA . SER A 1 84 ? -13.603 -10.459 3.455 1.00 86.38 84 SER A CA 1
ATOM 677 C C . SER A 1 84 ? -12.091 -10.341 3.380 1.00 86.38 84 SER A C 1
ATOM 679 O O . SER A 1 84 ? -11.495 -10.898 2.463 1.00 86.38 84 SER A O 1
ATOM 681 N N . LEU A 1 85 ? -11.488 -9.636 4.332 1.00 85.88 85 LEU A N 1
ATOM 682 C CA . LEU A 1 85 ? -10.048 -9.390 4.355 1.00 85.88 85 LEU A CA 1
ATOM 683 C C . LEU A 1 85 ? -9.461 -9.758 5.721 1.00 85.88 85 LEU A C 1
ATOM 685 O O . LEU A 1 85 ? -10.075 -9.525 6.766 1.00 85.88 85 LEU A O 1
ATOM 689 N N . THR A 1 86 ? -8.251 -10.299 5.719 1.00 87.94 86 THR A N 1
ATOM 690 C CA . THR A 1 86 ? -7.379 -10.411 6.888 1.00 87.94 86 THR A CA 1
ATOM 691 C C . THR A 1 86 ? -6.148 -9.515 6.738 1.00 87.94 86 THR A C 1
ATOM 693 O O . THR A 1 86 ? -5.769 -9.127 5.633 1.00 87.94 86 THR A O 1
ATOM 696 N N . MET A 1 87 ? -5.463 -9.211 7.845 1.00 87.12 87 MET A N 1
ATOM 697 C CA . MET A 1 87 ? -4.175 -8.499 7.771 1.00 87.12 87 MET A CA 1
ATOM 698 C C . MET A 1 8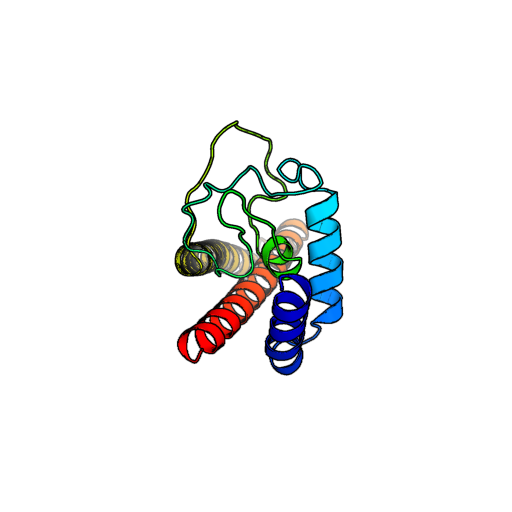7 ? -3.121 -9.258 6.950 1.00 87.12 87 MET A C 1
ATOM 700 O O . MET A 1 87 ? -2.246 -8.639 6.348 1.00 87.12 87 MET A O 1
ATOM 704 N N . TYR A 1 88 ? -3.204 -10.591 6.911 1.00 90.06 88 TYR A N 1
ATOM 705 C CA . TYR A 1 88 ? -2.307 -11.414 6.105 1.00 90.06 88 TYR A CA 1
ATOM 706 C C . TYR A 1 88 ? -2.638 -11.335 4.610 1.00 90.06 88 TYR A C 1
ATOM 708 O O . TYR A 1 88 ? -1.723 -11.275 3.796 1.00 90.06 88 TYR A O 1
ATOM 716 N N . ASP A 1 89 ? -3.917 -11.235 4.243 1.00 91.25 89 ASP A N 1
ATOM 717 C CA . ASP A 1 89 ? -4.313 -11.026 2.843 1.00 91.25 89 ASP A CA 1
ATOM 718 C C . ASP A 1 89 ? -3.788 -9.686 2.322 1.00 91.25 89 ASP A C 1
ATOM 720 O O . ASP A 1 89 ? -3.305 -9.597 1.196 1.00 91.25 89 ASP A O 1
ATOM 724 N N . LEU A 1 90 ? -3.809 -8.648 3.167 1.00 91.31 90 LEU A N 1
ATOM 725 C CA . LEU A 1 90 ? -3.237 -7.346 2.830 1.00 91.31 90 LEU A CA 1
ATOM 726 C C . LEU A 1 90 ? -1.717 -7.425 2.624 1.00 91.31 90 LEU A C 1
ATOM 728 O O . LEU A 1 90 ? -1.183 -6.832 1.690 1.00 91.31 90 LEU A O 1
ATOM 732 N N . TYR A 1 91 ? -1.022 -8.193 3.467 1.00 94.44 91 TYR A N 1
ATOM 733 C CA . TYR A 1 91 ? 0.402 -8.478 3.292 1.00 94.44 91 TYR A CA 1
ATOM 734 C C . TYR A 1 91 ? 0.681 -9.191 1.961 1.00 94.44 91 TYR A C 1
ATOM 736 O O . TYR A 1 91 ? 1.546 -8.751 1.202 1.00 94.44 91 TYR A O 1
ATOM 744 N N . LEU A 1 92 ? -0.061 -10.262 1.660 1.00 95.06 92 LEU A N 1
ATOM 745 C CA . LEU A 1 92 ? 0.091 -11.015 0.414 1.00 95.06 92 LEU A CA 1
ATOM 746 C C . LEU A 1 92 ? -0.181 -10.141 -0.812 1.00 95.06 92 LEU A C 1
ATOM 748 O O . LEU A 1 92 ? 0.603 -10.176 -1.757 1.00 95.06 92 LEU A O 1
ATOM 752 N N . PHE A 1 93 ? -1.217 -9.300 -0.767 1.00 94.69 93 PHE A N 1
ATOM 753 C CA . PHE A 1 93 ? -1.534 -8.362 -1.842 1.00 94.69 93 PHE A CA 1
ATOM 754 C C . PHE A 1 93 ? -0.329 -7.486 -2.210 1.00 94.69 93 PHE A C 1
ATOM 756 O O . PHE A 1 93 ? 0.035 -7.390 -3.384 1.00 94.69 93 PHE A O 1
ATOM 763 N N . TYR A 1 94 ? 0.318 -6.866 -1.218 1.00 96.75 94 TYR A N 1
ATOM 764 C CA . TYR A 1 94 ? 1.468 -6.001 -1.482 1.00 96.75 94 TYR A CA 1
ATOM 765 C C . TYR A 1 94 ? 2.718 -6.786 -1.890 1.00 96.75 94 TYR A C 1
ATOM 767 O O . TYR A 1 94 ? 3.468 -6.313 -2.742 1.00 96.75 94 TYR A O 1
ATOM 775 N N . MET A 1 95 ? 2.921 -7.996 -1.359 1.00 97.62 95 MET A N 1
ATOM 776 C CA . MET A 1 95 ? 4.000 -8.889 -1.805 1.00 97.62 95 MET A CA 1
ATOM 777 C C . MET A 1 95 ? 3.850 -9.268 -3.284 1.00 97.62 95 MET A C 1
ATOM 779 O O . MET A 1 95 ? 4.816 -9.198 -4.045 1.00 97.62 95 MET A O 1
ATOM 783 N N . GLU A 1 96 ? 2.640 -9.627 -3.715 1.00 97.12 96 GLU A N 1
ATOM 784 C CA . GLU A 1 96 ? 2.344 -9.947 -5.114 1.00 97.12 96 GLU A CA 1
ATOM 785 C C . GLU A 1 96 ? 2.461 -8.722 -6.022 1.00 97.12 96 GLU A C 1
ATOM 787 O O . GLU A 1 96 ? 3.015 -8.817 -7.121 1.00 97.12 96 GLU A O 1
ATOM 792 N N . LEU A 1 97 ? 1.961 -7.564 -5.573 1.00 96.25 97 LEU A N 1
ATOM 793 C CA . LEU A 1 97 ? 2.117 -6.303 -6.294 1.00 96.25 97 LEU A CA 1
ATOM 794 C C . LEU A 1 97 ? 3.598 -6.000 -6.514 1.00 96.25 97 LEU A C 1
ATOM 796 O O . LEU A 1 97 ? 4.002 -5.787 -7.656 1.00 96.25 97 LEU A O 1
ATOM 800 N N . ARG A 1 98 ? 4.403 -6.053 -5.451 1.00 97.44 98 ARG A N 1
ATOM 801 C CA . ARG A 1 98 ? 5.843 -5.814 -5.515 1.00 97.44 98 ARG A CA 1
ATOM 802 C C . ARG A 1 98 ? 6.516 -6.760 -6.509 1.00 97.44 98 ARG A C 1
ATOM 804 O O . ARG A 1 98 ? 7.170 -6.283 -7.428 1.00 97.44 98 ARG A O 1
ATOM 811 N N . ALA A 1 99 ? 6.282 -8.069 -6.410 1.00 97.25 99 ALA A N 1
ATOM 812 C CA . ALA A 1 99 ? 6.891 -9.053 -7.310 1.00 97.25 99 ALA A CA 1
ATOM 813 C C . ALA A 1 99 ? 6.536 -8.820 -8.793 1.00 97.25 99 ALA A C 1
ATOM 815 O O . ALA A 1 99 ? 7.382 -8.975 -9.679 1.00 97.25 99 ALA A O 1
ATOM 816 N N . ARG A 1 100 ? 5.287 -8.425 -9.091 1.00 97.25 100 ARG A N 1
ATOM 817 C CA . ARG A 1 100 ? 4.884 -8.067 -10.463 1.00 97.25 100 ARG A CA 1
ATOM 818 C C . ARG A 1 100 ? 5.619 -6.830 -10.965 1.00 97.25 10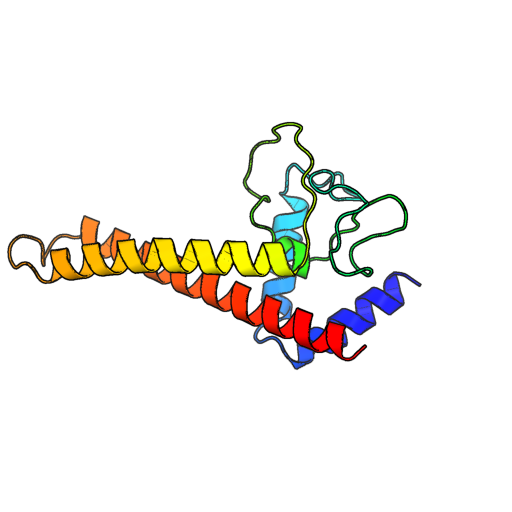0 ARG A C 1
ATOM 820 O O . ARG A 1 100 ? 6.093 -6.841 -12.100 1.00 97.25 100 ARG A O 1
ATOM 827 N N . ILE A 1 101 ? 5.702 -5.793 -10.135 1.00 97.56 101 ILE A N 1
ATOM 828 C CA . ILE A 1 101 ? 6.347 -4.531 -10.493 1.00 97.56 101 ILE A CA 1
ATOM 829 C C . ILE A 1 101 ? 7.857 -4.732 -10.661 1.00 97.56 101 ILE A C 1
ATOM 831 O O . ILE A 1 101 ? 8.393 -4.282 -11.664 1.00 97.56 101 ILE A O 1
ATOM 835 N N . GLU A 1 102 ? 8.528 -5.495 -9.792 1.00 97.12 102 GLU A N 1
ATOM 836 C CA . GLU A 1 102 ? 9.961 -5.820 -9.922 1.00 97.12 102 GLU A CA 1
ATOM 837 C C . GLU A 1 102 ? 10.270 -6.464 -11.275 1.00 97.12 102 GLU A C 1
ATOM 839 O O . GLU A 1 102 ? 11.204 -6.065 -11.969 1.00 97.12 102 GLU A O 1
ATOM 844 N N . LYS A 1 103 ? 9.435 -7.418 -11.700 1.00 97.06 103 LYS A N 1
ATOM 845 C CA . LYS A 1 103 ? 9.583 -8.071 -13.004 1.00 97.06 103 LYS A CA 1
ATOM 846 C C . LYS A 1 103 ? 9.412 -7.097 -14.175 1.00 97.06 103 LYS A C 1
ATOM 848 O O . LYS A 1 103 ? 10.039 -7.291 -15.215 1.00 97.06 103 LYS A O 1
ATOM 853 N N . GLU A 1 104 ? 8.542 -6.096 -14.056 1.00 96.00 104 GLU A N 1
ATOM 854 C CA . GLU A 1 104 ? 8.380 -5.050 -15.075 1.00 96.00 104 GLU A CA 1
ATOM 855 C C . GLU A 1 104 ? 9.569 -4.079 -15.066 1.00 96.00 104 GLU A C 1
ATOM 857 O O . GLU A 1 104 ? 10.106 -3.773 -16.130 1.00 96.00 104 GLU A O 1
ATOM 862 N N . THR A 1 105 ? 10.032 -3.676 -13.882 1.00 96.06 105 THR A N 1
ATOM 863 C CA . THR A 1 105 ? 11.191 -2.798 -13.682 1.00 96.06 105 THR A CA 1
ATOM 864 C C . THR A 1 105 ? 12.453 -3.385 -14.306 1.00 96.06 105 THR A C 1
ATOM 866 O O . THR A 1 105 ? 13.093 -2.696 -15.096 1.00 96.06 105 THR A O 1
ATOM 869 N N . ILE A 1 106 ? 12.750 -4.669 -14.059 1.00 96.00 106 ILE A N 1
ATOM 870 C CA . ILE A 1 106 ? 13.907 -5.371 -14.649 1.00 96.00 106 ILE A CA 1
ATOM 871 C C . ILE A 1 106 ? 13.854 -5.323 -16.183 1.00 96.00 106 ILE A C 1
ATOM 873 O O . ILE A 1 106 ? 14.840 -4.996 -16.833 1.00 96.00 106 ILE A O 1
ATOM 877 N N . LYS A 1 107 ? 12.681 -5.562 -16.785 1.00 94.62 107 LYS A N 1
ATOM 878 C CA . LYS A 1 107 ? 12.527 -5.498 -18.250 1.00 94.62 107 LYS A CA 1
ATOM 879 C C . LYS A 1 107 ? 12.761 -4.097 -18.812 1.00 94.62 107 LYS A C 1
ATOM 881 O O . LYS A 1 107 ? 13.220 -3.960 -19.945 1.00 94.62 107 LYS A O 1
ATOM 886 N N . LEU A 1 108 ? 12.374 -3.050 -18.082 1.00 93.62 108 LEU A N 1
ATOM 887 C CA . LEU A 1 108 ? 12.625 -1.673 -18.511 1.00 93.62 108 LEU A CA 1
ATOM 888 C C . LEU A 1 108 ? 14.090 -1.285 -18.323 1.00 93.62 108 LEU A C 1
ATOM 890 O O . LEU A 1 108 ? 14.627 -0.586 -19.177 1.00 93.62 108 LEU A O 1
ATOM 894 N N . GLU A 1 109 ? 14.733 -1.765 -17.264 1.00 92.44 109 GLU A N 1
ATOM 895 C CA . GLU A 1 109 ? 16.168 -1.597 -17.038 1.00 92.44 109 GLU A CA 1
ATOM 896 C C . GLU A 1 109 ? 16.983 -2.250 -18.161 1.00 92.44 109 GLU A C 1
ATOM 898 O O . GLU A 1 109 ? 17.820 -1.593 -18.777 1.00 92.44 109 GLU A O 1
ATOM 903 N N . GLU A 1 110 ? 16.665 -3.497 -18.523 1.00 92.62 110 GLU A N 1
ATOM 904 C CA . GLU A 1 110 ? 17.264 -4.197 -19.668 1.00 92.62 110 GLU A CA 1
ATOM 905 C C . GLU A 1 110 ? 17.109 -3.398 -20.970 1.00 92.62 110 GLU A C 1
ATOM 907 O O . GLU A 1 110 ? 18.063 -3.262 -21.734 1.00 92.62 110 GLU A O 1
ATOM 912 N N . ARG A 1 111 ? 15.930 -2.804 -21.204 1.00 90.31 111 ARG A N 1
ATOM 913 C CA . ARG A 1 111 ? 15.695 -1.934 -22.367 1.00 90.31 111 ARG A CA 1
ATOM 914 C C . ARG A 1 111 ? 16.500 -0.640 -22.309 1.00 90.31 111 ARG A C 1
ATOM 916 O O . ARG A 1 111 ? 16.969 -0.199 -23.346 1.00 90.31 111 ARG A O 1
ATOM 923 N N . LEU A 1 112 ? 16.655 -0.014 -21.145 1.00 90.69 112 LEU A N 1
ATOM 924 C CA . LEU A 1 112 ? 17.466 1.202 -21.003 1.00 90.69 112 LEU A CA 1
ATOM 925 C C . LEU A 1 112 ? 18.963 0.928 -21.189 1.00 90.69 112 LEU A C 1
ATOM 927 O O . LEU A 1 112 ? 19.691 1.821 -21.618 1.00 90.69 112 LEU A O 1
ATOM 931 N N . ASN A 1 113 ? 19.408 -0.294 -20.898 1.00 89.94 113 ASN A N 1
ATOM 932 C CA . ASN A 1 113 ? 20.782 -0.731 -21.132 1.00 89.94 113 ASN A CA 1
ATOM 933 C C . ASN A 1 113 ? 21.065 -1.043 -22.615 1.00 89.94 113 ASN A C 1
ATOM 935 O O . ASN A 1 113 ? 22.226 -1.063 -23.022 1.00 89.94 113 ASN A O 1
ATOM 939 N N . ASP A 1 114 ? 20.029 -1.234 -23.440 1.00 90.25 114 ASP A N 1
ATOM 940 C CA . ASP A 1 114 ? 20.161 -1.281 -24.897 1.00 90.25 114 ASP A CA 1
ATOM 941 C C . ASP A 1 114 ? 20.438 0.130 -25.443 1.00 90.25 114 ASP A C 1
ATOM 943 O O . ASP A 1 114 ? 19.664 1.074 -25.246 1.00 90.25 114 ASP A O 1
ATOM 947 N N . VAL A 1 115 ? 21.545 0.273 -26.175 1.00 81.38 115 VAL A N 1
ATOM 948 C CA . VAL A 1 115 ? 22.001 1.537 -26.777 1.00 81.38 115 VAL A CA 1
ATOM 949 C C . VAL A 1 115 ? 20.896 2.203 -27.603 1.00 81.38 115 VAL A C 1
ATOM 951 O O . VAL A 1 115 ? 20.771 3.429 -27.565 1.00 81.38 115 VAL A O 1
ATOM 954 N N . THR A 1 116 ? 20.045 1.411 -28.260 1.00 83.44 116 THR A N 1
ATOM 955 C CA . THR A 1 116 ? 18.914 1.863 -29.087 1.00 83.44 116 THR A CA 1
ATOM 956 C C . THR A 1 116 ? 17.889 2.679 -28.296 1.00 83.44 116 THR A C 1
ATOM 958 O O . THR A 1 116 ? 17.265 3.593 -28.836 1.00 83.44 116 THR A O 1
ATOM 961 N N . PHE A 1 117 ? 17.710 2.369 -27.010 1.00 79.75 117 PHE A N 1
ATOM 962 C CA . PHE A 1 117 ? 16.658 2.941 -26.165 1.00 79.75 117 PHE A CA 1
ATOM 963 C C . PHE A 1 117 ? 17.194 3.685 -24.933 1.00 79.75 117 PHE A C 1
ATOM 965 O O . PHE A 1 117 ? 16.408 4.278 -24.192 1.00 79.75 117 PHE A O 1
ATOM 972 N N . SER A 1 118 ? 18.512 3.718 -24.737 1.00 77.25 118 SER A N 1
ATOM 973 C CA . SER A 1 118 ? 19.201 4.350 -23.601 1.00 77.25 118 SER A CA 1
ATOM 974 C C . SER A 1 118 ? 18.841 5.827 -23.351 1.00 77.25 118 SER A C 1
ATOM 976 O O . SER A 1 118 ? 18.783 6.290 -22.202 1.00 77.25 118 SER A O 1
ATOM 978 N N . SER A 1 119 ? 18.526 6.572 -24.414 1.00 84.19 119 SER A N 1
ATOM 979 C CA . SER A 1 119 ? 18.096 7.978 -24.367 1.00 84.19 119 SER A CA 1
ATOM 980 C C . SER A 1 119 ? 16.573 8.164 -24.315 1.00 84.19 119 SER A C 1
ATOM 982 O O . SER A 1 119 ? 16.088 9.297 -24.292 1.00 84.19 119 SER A O 1
ATOM 984 N N . SER A 1 120 ? 15.794 7.077 -24.266 1.00 92.12 120 SER A N 1
ATOM 985 C CA . SER A 1 120 ? 14.333 7.144 -24.249 1.00 92.12 120 SER A CA 1
ATOM 986 C C . SER A 1 120 ? 13.811 7.734 -22.939 1.00 92.12 120 SER A C 1
ATOM 988 O O . SER A 1 120 ? 13.757 7.079 -21.894 1.00 92.12 120 SER A O 1
ATOM 990 N N . VAL A 1 121 ? 13.358 8.987 -23.013 1.00 92.25 121 VAL A N 1
ATOM 991 C CA . VAL A 1 121 ? 12.740 9.712 -21.892 1.00 92.25 121 VAL A CA 1
ATOM 992 C C . VAL A 1 121 ? 11.480 9.001 -21.396 1.00 92.25 121 VAL A C 1
ATOM 994 O O . VAL A 1 121 ? 11.247 8.934 -20.192 1.00 92.25 121 VAL A O 1
ATOM 997 N N . PHE A 1 122 ? 10.686 8.428 -22.305 1.00 92.69 122 PHE A N 1
ATOM 998 C CA . PHE A 1 122 ? 9.461 7.711 -21.950 1.00 92.69 122 PHE A CA 1
ATOM 999 C C . PHE A 1 122 ? 9.751 6.466 -21.104 1.00 92.69 122 PHE A C 1
ATOM 1001 O O . PHE A 1 122 ? 9.135 6.279 -20.055 1.00 92.69 122 PHE A O 1
ATOM 1008 N N . ILE A 1 123 ? 10.721 5.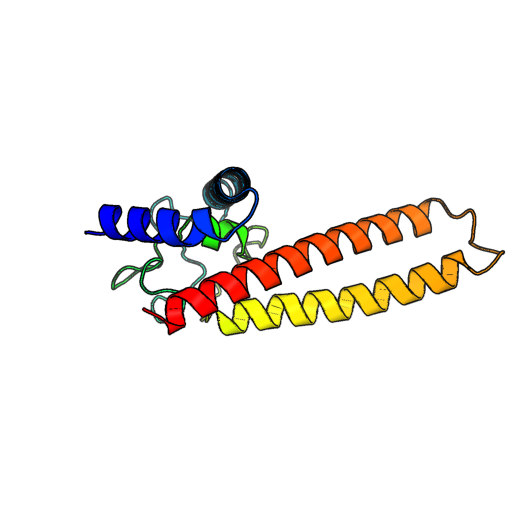644 -21.524 1.00 91.62 123 ILE A N 1
ATOM 1009 C CA . ILE A 1 123 ? 11.092 4.425 -20.792 1.00 91.62 123 ILE A CA 1
ATOM 1010 C C . ILE A 1 123 ? 11.672 4.793 -19.427 1.00 91.62 123 ILE A C 1
ATOM 1012 O O . ILE A 1 123 ? 11.290 4.195 -18.426 1.00 91.62 123 ILE A O 1
ATOM 1016 N N . ARG A 1 124 ? 12.523 5.824 -19.363 1.00 92.94 124 ARG A N 1
ATOM 1017 C CA . ARG A 1 124 ? 13.098 6.311 -18.103 1.00 92.94 124 ARG A CA 1
ATOM 1018 C C . ARG A 1 124 ? 12.034 6.832 -17.140 1.00 92.94 124 ARG A C 1
ATOM 1020 O O . ARG A 1 124 ? 12.084 6.525 -15.954 1.00 92.94 124 ARG A O 1
ATOM 1027 N N . LYS A 1 125 ? 11.055 7.590 -17.643 1.00 94.81 125 LYS A N 1
ATOM 1028 C CA . LYS A 1 125 ? 9.933 8.071 -16.831 1.00 94.81 125 LYS A CA 1
ATOM 1029 C C . LYS A 1 125 ? 9.141 6.898 -16.260 1.00 94.81 125 LYS A C 1
ATOM 1031 O O . LYS A 1 125 ? 8.935 6.846 -15.054 1.00 94.81 125 LYS A O 1
ATOM 1036 N N . ARG A 1 126 ? 8.758 5.938 -17.108 1.00 95.50 126 ARG A N 1
ATOM 1037 C CA . ARG A 1 126 ? 8.024 4.748 -16.668 1.00 95.50 126 ARG A CA 1
ATOM 1038 C C . ARG A 1 126 ? 8.825 3.926 -15.655 1.00 95.50 126 ARG A C 1
ATOM 1040 O O . ARG A 1 126 ? 8.256 3.473 -14.674 1.00 95.50 126 ARG A O 1
ATOM 1047 N N . TYR A 1 127 ? 10.128 3.761 -15.866 1.00 95.44 127 TYR A N 1
ATOM 1048 C CA . TYR A 1 127 ? 11.017 3.082 -14.923 1.00 95.44 127 TYR A CA 1
ATOM 1049 C C . TYR A 1 127 ? 10.996 3.749 -13.541 1.00 95.44 127 TYR A C 1
ATOM 1051 O O . TYR A 1 127 ? 10.777 3.071 -12.542 1.00 95.44 127 TYR A O 1
ATOM 1059 N N . ASN A 1 128 ? 11.121 5.078 -13.484 1.00 95.50 128 ASN A N 1
ATOM 1060 C CA . ASN A 1 128 ? 11.049 5.820 -12.224 1.00 95.50 128 ASN A CA 1
ATOM 1061 C C . ASN A 1 128 ? 9.675 5.687 -11.543 1.00 95.50 128 ASN A C 1
ATOM 1063 O O . ASN A 1 128 ? 9.622 5.465 -10.340 1.00 95.50 128 ASN A O 1
ATOM 1067 N N . GLU A 1 129 ? 8.573 5.734 -12.301 1.00 97.06 129 GLU A N 1
ATOM 1068 C CA . GLU A 1 129 ? 7.228 5.495 -11.750 1.00 97.06 129 GLU A CA 1
ATOM 1069 C C . GLU A 1 129 ? 7.104 4.100 -11.115 1.00 97.06 129 GLU A C 1
ATOM 1071 O O . GLU A 1 129 ? 6.481 3.944 -10.066 1.00 97.06 129 GLU A O 1
ATOM 1076 N N . LEU A 1 130 ? 7.697 3.071 -11.733 1.00 97.25 130 LEU A N 1
ATOM 1077 C CA . LEU A 1 130 ? 7.710 1.726 -11.156 1.00 97.25 130 LEU A CA 1
ATOM 1078 C C . LEU A 1 130 ? 8.566 1.657 -9.889 1.00 97.25 130 LEU A C 1
ATOM 1080 O O . LEU A 1 130 ? 8.171 0.971 -8.950 1.00 97.25 130 LEU A O 1
ATOM 1084 N N . LEU A 1 131 ? 9.699 2.364 -9.832 1.00 97.00 131 LEU A N 1
ATOM 1085 C CA . LEU A 1 131 ? 10.505 2.462 -8.610 1.00 97.00 131 LEU A CA 1
ATOM 1086 C C . LEU A 1 131 ? 9.721 3.117 -7.467 1.00 97.00 131 LEU A C 1
ATOM 1088 O O . LEU A 1 131 ? 9.768 2.622 -6.343 1.00 97.00 131 LEU A O 1
ATOM 1092 N N . ASP A 1 132 ? 8.956 4.171 -7.749 1.00 96.75 132 ASP A N 1
ATOM 1093 C CA . ASP A 1 132 ? 8.099 4.815 -6.748 1.00 96.75 132 ASP A CA 1
ATOM 1094 C C . ASP A 1 132 ? 7.025 3.847 -6.227 1.00 96.75 132 ASP A C 1
ATOM 1096 O O . ASP A 1 132 ? 6.806 3.751 -5.019 1.00 96.75 132 ASP A O 1
ATOM 1100 N N . ILE A 1 133 ? 6.408 3.061 -7.119 1.00 96.06 133 ILE A N 1
ATOM 1101 C CA . ILE A 1 133 ? 5.442 2.018 -6.739 1.00 96.06 133 ILE A CA 1
ATOM 1102 C C . ILE A 1 133 ? 6.111 0.910 -5.909 1.00 96.06 133 ILE A C 1
ATOM 1104 O O . ILE A 1 133 ? 5.497 0.410 -4.966 1.00 96.06 133 ILE A O 1
ATOM 1108 N N . LEU A 1 134 ? 7.348 0.514 -6.232 1.00 96.94 134 LEU A N 1
ATOM 1109 C CA . LEU A 1 134 ? 8.096 -0.478 -5.449 1.00 96.94 134 LEU A CA 1
ATOM 1110 C C . LEU A 1 134 ? 8.377 0.011 -4.036 1.00 96.94 134 LEU A C 1
ATOM 1112 O O . LEU A 1 134 ? 8.178 -0.748 -3.087 1.00 96.94 134 LEU A O 1
ATOM 1116 N N . ASN A 1 135 ? 8.812 1.262 -3.909 1.00 96.25 135 ASN A N 1
ATOM 1117 C CA . ASN A 1 135 ? 9.085 1.875 -2.617 1.00 96.25 135 ASN A CA 1
ATOM 1118 C C . ASN A 1 135 ? 7.804 1.974 -1.780 1.00 96.25 135 ASN A C 1
ATOM 1120 O O . ASN A 1 135 ? 7.808 1.516 -0.640 1.00 96.25 135 ASN A O 1
ATOM 1124 N N . ASP A 1 136 ? 6.690 2.452 -2.355 1.00 94.69 136 ASP A N 1
ATOM 1125 C CA . ASP A 1 136 ? 5.401 2.475 -1.647 1.00 94.69 136 ASP A CA 1
ATOM 1126 C C . ASP A 1 136 ? 4.987 1.059 -1.226 1.00 94.69 136 ASP A C 1
ATOM 1128 O O . ASP A 1 136 ? 4.735 0.824 -0.049 1.00 94.69 136 ASP A O 1
ATOM 1132 N N . ALA A 1 137 ? 4.996 0.077 -2.134 1.00 96.56 137 ALA A N 1
ATOM 1133 C CA . ALA A 1 137 ? 4.626 -1.299 -1.798 1.00 96.56 137 ALA A CA 1
ATOM 1134 C C . ALA A 1 137 ? 5.491 -1.878 -0.664 1.00 96.56 137 ALA A C 1
ATOM 1136 O O . ALA A 1 137 ? 4.964 -2.553 0.225 1.00 96.56 137 ALA A O 1
ATOM 1137 N N . GLN A 1 138 ? 6.797 -1.601 -0.669 1.00 96.94 138 GLN A N 1
ATOM 1138 C CA . GLN A 1 138 ? 7.716 -2.038 0.378 1.00 96.94 138 GLN A CA 1
ATOM 1139 C C . GLN A 1 138 ? 7.417 -1.366 1.727 1.00 96.94 138 GLN A C 1
ATOM 1141 O O . GLN A 1 138 ? 7.330 -2.064 2.739 1.00 96.94 138 GLN A O 1
ATOM 1146 N N . ASP A 1 139 ? 7.160 -0.058 1.743 1.00 95.38 139 ASP A N 1
ATOM 1147 C CA . ASP A 1 139 ? 6.770 0.668 2.956 1.00 95.38 139 ASP A CA 1
ATOM 1148 C C . ASP A 1 139 ? 5.475 0.094 3.558 1.00 95.38 139 ASP A C 1
ATOM 1150 O O . ASP A 1 139 ? 5.385 -0.148 4.768 1.00 95.38 139 ASP A O 1
ATOM 1154 N N . LYS A 1 140 ? 4.476 -0.213 2.716 1.00 95.56 140 LYS A N 1
ATOM 1155 C CA . LYS A 1 140 ? 3.224 -0.862 3.153 1.00 95.56 140 LYS A CA 1
ATOM 1156 C C . LYS A 1 140 ? 3.493 -2.234 3.760 1.00 95.56 140 LYS A C 1
ATOM 1158 O O . LYS A 1 140 ? 2.943 -2.546 4.818 1.00 95.56 140 LYS A O 1
ATOM 1163 N N . ILE A 1 141 ? 4.342 -3.044 3.123 1.00 96.44 141 ILE A N 1
ATOM 1164 C CA . ILE A 1 141 ? 4.743 -4.365 3.626 1.00 96.44 141 ILE A CA 1
ATOM 1165 C C . ILE A 1 141 ? 5.353 -4.245 5.026 1.00 96.44 141 ILE A C 1
ATOM 1167 O O . ILE A 1 141 ? 4.972 -5.000 5.925 1.00 96.44 141 ILE A O 1
ATOM 1171 N N . ASP A 1 142 ? 6.271 -3.304 5.231 1.00 95.06 142 ASP A N 1
ATOM 1172 C CA . ASP A 1 142 ? 6.981 -3.154 6.503 1.00 95.06 142 ASP A CA 1
ATOM 1173 C C . ASP A 1 142 ? 6.069 -2.639 7.623 1.00 95.06 142 ASP A C 1
ATOM 1175 O O . ASP A 1 142 ? 6.131 -3.128 8.760 1.00 95.06 142 ASP A O 1
ATOM 1179 N N . ILE A 1 143 ? 5.134 -1.744 7.300 1.00 94.19 143 ILE A N 1
ATOM 1180 C CA . ILE A 1 143 ? 4.082 -1.312 8.228 1.00 94.19 143 ILE A CA 1
ATOM 1181 C C . ILE A 1 143 ? 3.181 -2.491 8.614 1.00 94.19 143 ILE A C 1
ATOM 1183 O O . ILE A 1 143 ? 2.929 -2.710 9.802 1.00 94.19 143 ILE A O 1
ATOM 1187 N N . ILE A 1 144 ? 2.727 -3.291 7.646 1.00 93.44 144 ILE A N 1
ATOM 1188 C CA . ILE A 1 144 ? 1.866 -4.451 7.916 1.00 93.44 144 ILE A CA 1
ATOM 1189 C C . ILE A 1 144 ? 2.596 -5.480 8.786 1.00 93.44 144 ILE A C 1
ATOM 1191 O O . ILE A 1 144 ? 2.012 -5.988 9.745 1.00 93.44 144 ILE A O 1
ATOM 1195 N N . LYS A 1 145 ? 3.878 -5.760 8.518 1.00 92.75 145 LYS A N 1
ATOM 1196 C CA . LYS A 1 145 ? 4.702 -6.633 9.372 1.00 92.75 145 LYS A CA 1
ATOM 1197 C C . LYS A 1 145 ? 4.802 -6.095 10.797 1.00 92.75 145 LYS A C 1
ATOM 1199 O O . LYS A 1 145 ? 4.646 -6.862 11.748 1.00 92.75 145 LYS A O 1
ATOM 1204 N N . THR A 1 146 ? 5.027 -4.791 10.946 1.00 90.69 146 THR A N 1
ATOM 1205 C CA . THR A 1 146 ? 5.095 -4.122 12.252 1.00 90.69 146 THR A CA 1
ATOM 1206 C C . THR A 1 146 ? 3.789 -4.299 13.019 1.00 90.69 146 THR A C 1
ATOM 1208 O O . THR A 1 146 ? 3.809 -4.771 14.156 1.00 90.69 146 THR A O 1
ATOM 1211 N N . ILE A 1 147 ? 2.654 -4.027 12.375 1.00 88.62 147 ILE A N 1
ATOM 1212 C CA . ILE A 1 147 ? 1.319 -4.230 12.943 1.00 88.62 147 ILE A CA 1
ATOM 1213 C C . ILE A 1 147 ? 1.130 -5.686 13.384 1.00 88.62 147 ILE A C 1
ATOM 1215 O O . ILE A 1 147 ? 0.819 -5.932 14.548 1.00 88.62 147 ILE A O 1
ATOM 1219 N N . LEU A 1 148 ? 1.386 -6.647 12.489 1.00 87.25 148 LEU A N 1
ATOM 1220 C CA . LEU A 1 148 ? 1.250 -8.079 12.773 1.00 87.25 148 LEU A CA 1
ATOM 1221 C C . LEU A 1 148 ? 2.122 -8.521 13.957 1.00 87.25 148 LEU A C 1
ATOM 1223 O O . LEU A 1 148 ? 1.701 -9.371 14.742 1.00 87.25 148 LEU A O 1
ATOM 1227 N N . SER A 1 149 ? 3.326 -7.956 14.092 1.00 85.94 149 SER A N 1
ATOM 1228 C CA . SER A 1 149 ? 4.235 -8.252 15.205 1.00 85.94 149 SER A CA 1
ATOM 1229 C C . SER A 1 149 ? 3.696 -7.763 16.548 1.00 85.94 149 SER A C 1
ATOM 1231 O O . SER A 1 149 ? 3.763 -8.496 17.531 1.00 85.94 149 SER A O 1
ATOM 1233 N N . ILE A 1 150 ? 3.116 -6.559 16.585 1.00 80.88 150 ILE A N 1
ATOM 1234 C CA . ILE A 1 150 ? 2.547 -5.971 17.803 1.00 80.88 150 ILE A CA 1
ATOM 1235 C C . ILE A 1 150 ? 1.331 -6.789 18.227 1.00 80.88 150 ILE A C 1
ATOM 1237 O O . ILE A 1 150 ? 1.204 -7.159 19.387 1.00 80.88 150 ILE A O 1
ATOM 1241 N N . THR A 1 151 ? 0.479 -7.144 17.269 1.00 72.19 151 THR A N 1
ATOM 1242 C CA . THR A 1 151 ? -0.794 -7.823 17.535 1.00 72.19 151 THR A CA 1
ATOM 1243 C C . THR A 1 151 ? -0.645 -9.308 17.848 1.00 72.19 151 THR A C 1
ATOM 1245 O O . THR A 1 151 ? -1.603 -9.928 18.279 1.00 72.19 151 THR A O 1
ATOM 1248 N N . LYS A 1 152 ? 0.529 -9.902 17.597 1.00 67.50 152 LYS A N 1
ATOM 1249 C CA . LYS A 1 152 ? 0.869 -11.255 18.065 1.00 67.50 152 LYS A CA 1
ATOM 1250 C C . LYS A 1 152 ? 1.378 -11.272 19.510 1.00 67.50 152 LYS A C 1
ATOM 1252 O O . LYS A 1 152 ? 1.403 -12.339 20.111 1.00 67.50 152 LYS A O 1
ATOM 1257 N N . GLY A 1 153 ? 1.856 -10.131 20.013 1.00 48.56 153 GLY A N 1
ATOM 1258 C CA . GLY A 1 153 ? 2.379 -9.977 21.374 1.00 48.56 153 GLY A CA 1
ATOM 1259 C C . GLY A 1 153 ? 1.390 -9.356 22.365 1.00 48.56 153 GLY A C 1
ATOM 1260 O O . GLY A 1 153 ? 1.742 -9.220 23.534 1.00 48.56 153 GLY A O 1
ATOM 1261 N N . MET A 1 154 ? 0.198 -8.969 21.899 1.00 44.62 154 MET A N 1
ATOM 1262 C CA . MET A 1 154 ? -0.957 -8.541 22.700 1.00 44.62 154 MET A CA 1
ATOM 1263 C C . MET A 1 154 ? -1.988 -9.665 22.740 1.00 44.62 154 MET A C 1
ATOM 1265 O O . MET A 1 154 ? -2.632 -9.814 23.798 1.00 44.62 154 MET A O 1
#

Radius of gyration: 18.17 Å; chains: 1; bounding box: 44×24×54 Å

Organism: NCBI:txid1294262